Protein AF-A0A858X0H5-F1 (afdb_monomer_lite)

Structure (mmCIF, N/CA/C/O backbone):
data_AF-A0A858X0H5-F1
#
_entry.id   AF-A0A858X0H5-F1
#
loop_
_atom_site.group_PDB
_atom_site.id
_atom_site.type_symbol
_atom_site.label_atom_id
_atom_site.label_alt_id
_atom_site.label_comp_id
_atom_site.label_asym_id
_atom_site.label_entity_id
_atom_site.label_seq_id
_atom_site.pdbx_PDB_ins_code
_atom_site.Cartn_x
_atom_site.Cartn_y
_atom_site.Cartn_z
_atom_site.occupancy
_atom_site.B_iso_or_equiv
_atom_site.auth_seq_id
_atom_site.auth_comp_id
_atom_site.auth_asym_id
_atom_site.auth_atom_id
_atom_site.pdbx_PDB_model_num
ATOM 1 N N . MET A 1 1 ? 5.939 14.421 34.812 1.00 44.56 1 MET A N 1
ATOM 2 C CA . MET A 1 1 ? 4.592 14.145 34.265 1.00 44.56 1 MET A CA 1
ATOM 3 C C . MET A 1 1 ? 4.728 13.939 32.764 1.00 44.56 1 MET A C 1
ATOM 5 O O . MET A 1 1 ? 4.935 14.901 32.037 1.00 44.56 1 MET A O 1
ATOM 9 N N . THR A 1 2 ? 4.741 12.692 32.298 1.00 49.41 2 THR A N 1
ATOM 10 C CA . THR A 1 2 ? 4.797 12.363 30.867 1.00 49.41 2 THR A CA 1
ATOM 11 C C . THR A 1 2 ? 3.397 12.542 30.274 1.00 49.41 2 THR A C 1
ATOM 13 O O . THR A 1 2 ? 2.439 11.940 30.752 1.00 49.41 2 THR A O 1
ATOM 16 N N . LYS A 1 3 ? 3.248 13.428 29.279 1.00 48.59 3 LYS A N 1
ATOM 17 C CA . LYS A 1 3 ? 1.975 13.627 28.562 1.00 48.59 3 LYS A CA 1
ATOM 18 C C . LYS A 1 3 ? 1.499 12.281 27.987 1.00 48.59 3 LYS A C 1
ATOM 20 O O . LYS A 1 3 ? 2.327 11.582 27.396 1.00 48.59 3 LYS A O 1
ATOM 25 N N . PRO A 1 4 ? 0.205 11.927 28.098 1.00 51.09 4 PRO A N 1
ATOM 26 C CA . PRO A 1 4 ? -0.318 10.770 27.391 1.00 51.09 4 PRO A CA 1
ATOM 27 C C . PRO A 1 4 ? -0.106 11.006 25.895 1.00 51.09 4 PRO A C 1
ATOM 29 O O . PRO A 1 4 ? -0.540 12.026 25.353 1.00 51.09 4 PRO A O 1
ATOM 32 N N . ARG A 1 5 ? 0.601 10.091 25.223 1.00 59.44 5 ARG A N 1
ATOM 33 C CA . ARG A 1 5 ? 0.596 10.047 23.761 1.00 59.44 5 ARG A CA 1
ATOM 34 C C . ARG A 1 5 ? -0.840 9.728 23.369 1.00 59.44 5 ARG A C 1
ATOM 36 O O . ARG A 1 5 ? -1.284 8.605 23.578 1.00 59.44 5 ARG A O 1
ATOM 43 N N . HIS A 1 6 ? -1.569 10.724 22.873 1.00 55.56 6 HIS A N 1
ATOM 44 C CA . HIS A 1 6 ? -2.857 10.504 22.231 1.00 55.56 6 HIS A CA 1
ATOM 45 C C . HIS A 1 6 ? -2.611 9.542 21.070 1.00 55.56 6 HIS A C 1
ATOM 47 O O . HIS A 1 6 ? -2.070 9.933 20.037 1.00 55.56 6 HIS A O 1
ATOM 53 N N . SER A 1 7 ? -2.934 8.265 21.263 1.00 55.62 7 SER A N 1
ATOM 54 C CA . SER A 1 7 ? -3.077 7.357 20.138 1.00 55.62 7 SER A CA 1
ATOM 55 C C . SER A 1 7 ? -4.210 7.921 19.281 1.00 55.62 7 SER A C 1
ATOM 57 O O . SER A 1 7 ? -5.274 8.216 19.838 1.00 55.62 7 SER A O 1
ATOM 59 N N . PRO A 1 8 ? -3.989 8.154 17.977 1.00 61.75 8 PRO A N 1
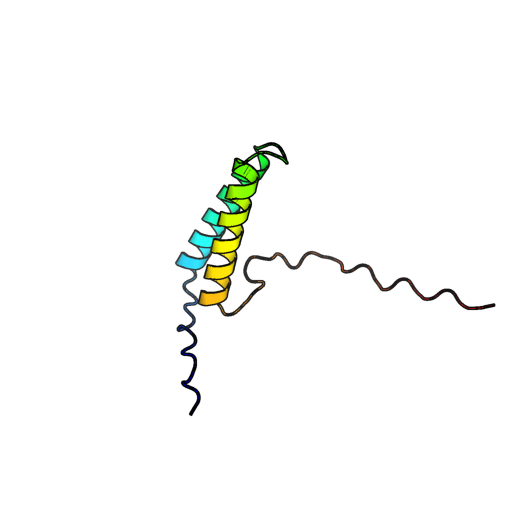ATOM 60 C CA . PRO A 1 8 ? -5.063 8.600 17.108 1.00 61.75 8 PRO A CA 1
ATOM 61 C C . PRO A 1 8 ? -6.234 7.610 17.211 1.00 61.75 8 PRO A C 1
ATOM 63 O O . PRO A 1 8 ? -6.001 6.410 17.410 1.00 61.75 8 PRO A O 1
ATOM 66 N N . PRO A 1 9 ? -7.485 8.097 17.152 1.00 62.91 9 PRO A N 1
ATOM 67 C CA . PRO A 1 9 ? -8.645 7.221 17.168 1.00 62.91 9 PRO A CA 1
ATOM 68 C C . PRO A 1 9 ? -8.506 6.205 16.035 1.00 62.91 9 PRO A C 1
ATOM 70 O O . PRO A 1 9 ? -8.214 6.575 14.898 1.00 62.91 9 PRO A O 1
ATOM 73 N N . ARG A 1 10 ? -8.678 4.922 16.362 1.00 69.56 10 ARG A N 1
ATOM 74 C CA . ARG A 1 10 ? -8.687 3.861 15.356 1.00 69.56 10 ARG A CA 1
ATOM 75 C C . ARG A 1 10 ? -9.943 4.030 14.517 1.00 69.56 10 ARG A C 1
ATOM 77 O O . ARG A 1 10 ? -11.050 3.995 15.051 1.00 69.56 10 ARG A O 1
ATOM 84 N N . ILE A 1 11 ? -9.754 4.255 13.226 1.00 70.75 11 ILE A N 1
ATOM 85 C CA . ILE A 1 11 ? -10.835 4.393 12.259 1.00 70.75 11 ILE A CA 1
ATOM 86 C C . ILE A 1 11 ? -10.776 3.1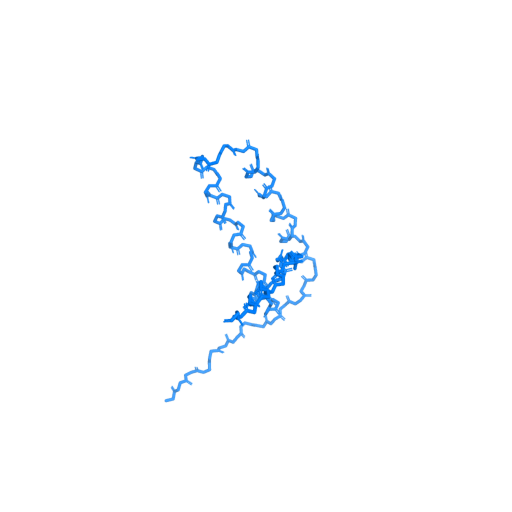41 11.393 1.00 70.75 11 ILE A C 1
ATOM 88 O O . ILE A 1 11 ? -9.958 3.033 10.483 1.00 70.75 11 ILE A O 1
ATOM 92 N N . GLU A 1 12 ? -11.649 2.182 11.692 1.00 69.62 12 GLU A N 1
ATOM 93 C CA . GLU A 1 12 ? -11.862 0.987 10.867 1.00 69.62 12 GLU A CA 1
ATOM 94 C C . GLU A 1 12 ? -12.846 1.291 9.729 1.00 69.62 12 GLU A C 1
ATOM 96 O O . GLU A 1 12 ? -13.829 0.582 9.504 1.00 69.62 12 GLU A O 1
ATOM 101 N N . ASP A 1 13 ? -12.600 2.393 9.019 1.00 84.25 13 ASP A N 1
ATOM 102 C CA . ASP A 1 13 ? -13.361 2.738 7.828 1.00 84.25 13 ASP A CA 1
ATOM 103 C C . ASP A 1 13 ? -12.958 1.781 6.702 1.00 84.25 13 ASP A C 1
ATOM 105 O O . ASP A 1 13 ? -11.881 1.874 6.106 1.00 84.25 13 ASP A O 1
ATOM 109 N N . LYS A 1 14 ? -13.836 0.812 6.442 1.00 87.00 14 LYS A N 1
ATOM 110 C CA . LYS A 1 14 ? -13.623 -0.224 5.431 1.00 87.00 14 LYS A CA 1
ATOM 111 C C . LYS A 1 14 ? -13.494 0.358 4.027 1.00 87.00 14 LYS A C 1
ATOM 113 O O . LYS A 1 14 ? -12.749 -0.200 3.228 1.00 87.00 14 LYS A O 1
ATOM 118 N N . GLU A 1 15 ? -14.195 1.449 3.725 1.00 90.56 15 GLU A N 1
ATOM 119 C CA . GLU A 1 15 ? -14.119 2.094 2.415 1.00 90.56 15 GLU A CA 1
ATOM 120 C C . GLU A 1 15 ? -12.751 2.751 2.230 1.00 90.56 15 GLU A C 1
ATOM 122 O O . GLU A 1 15 ? -12.082 2.526 1.219 1.00 90.56 15 GLU A O 1
ATOM 127 N N . LEU A 1 16 ? -12.278 3.470 3.250 1.00 90.31 16 LEU A N 1
ATOM 128 C CA . LEU A 1 16 ? -10.939 4.053 3.250 1.00 90.31 16 LEU A CA 1
ATOM 129 C C . LEU A 1 16 ? -9.845 2.983 3.122 1.00 90.31 16 LEU A C 1
ATOM 131 O O . LEU A 1 16 ? -8.921 3.131 2.321 1.00 90.31 16 LEU A O 1
ATOM 135 N N . LEU A 1 17 ? -9.940 1.892 3.884 1.00 92.19 17 LEU A N 1
ATOM 136 C CA . LEU A 1 17 ? -8.952 0.807 3.850 1.00 92.19 17 LEU A CA 1
ATOM 137 C C . LEU A 1 17 ? -8.932 0.087 2.494 1.00 92.19 17 LEU A C 1
ATOM 139 O O . LEU A 1 17 ? -7.865 -0.309 2.019 1.00 92.19 17 LEU A O 1
ATOM 143 N N . GLU A 1 18 ? -10.082 -0.024 1.832 1.00 93.62 18 GLU A N 1
ATOM 144 C CA . GLU A 1 18 ? -10.185 -0.556 0.474 1.00 93.62 18 GLU A CA 1
ATOM 145 C C . GLU A 1 18 ? -9.576 0.397 -0.569 1.00 93.62 18 GLU A C 1
ATOM 147 O O . GLU A 1 18 ? -8.876 -0.043 -1.484 1.00 93.62 18 GLU A O 1
ATOM 152 N N . LEU A 1 19 ? -9.772 1.712 -0.421 1.00 95.62 19 LEU A N 1
ATOM 153 C CA . LEU A 1 19 ? -9.112 2.715 -1.265 1.00 95.62 19 LEU A CA 1
ATOM 154 C C . LEU A 1 19 ? -7.586 2.667 -1.110 1.00 95.62 19 LEU A C 1
ATOM 156 O O . LEU A 1 19 ? -6.863 2.691 -2.109 1.00 95.62 19 LEU A O 1
ATOM 1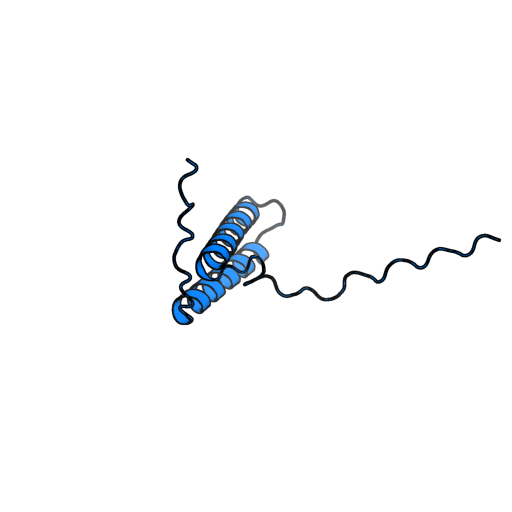60 N N . LEU A 1 20 ? -7.091 2.529 0.122 1.00 94.94 20 LEU A N 1
ATOM 161 C CA . LEU A 1 20 ? -5.662 2.371 0.402 1.00 94.94 20 LEU A CA 1
ATOM 162 C C . LEU A 1 20 ? -5.097 1.082 -0.208 1.00 94.94 20 LEU A C 1
ATOM 164 O O . LEU A 1 20 ? -4.027 1.120 -0.817 1.00 94.94 20 LEU A O 1
ATOM 168 N N . ARG A 1 21 ? -5.832 -0.036 -0.128 1.00 94.88 21 ARG A N 1
ATOM 169 C CA . ARG A 1 21 ? -5.456 -1.300 -0.783 1.00 94.88 21 ARG A CA 1
ATOM 170 C C . ARG A 1 21 ? -5.311 -1.124 -2.294 1.00 94.88 21 ARG A C 1
ATOM 172 O O . ARG A 1 21 ? -4.275 -1.468 -2.856 1.00 94.88 21 ARG A O 1
ATOM 179 N N . LYS A 1 22 ? -6.310 -0.523 -2.948 1.00 96.56 22 LYS A N 1
ATOM 180 C CA . LYS A 1 22 ? -6.285 -0.262 -4.398 1.00 96.56 22 LYS A CA 1
ATOM 181 C C . LYS A 1 22 ? -5.115 0.636 -4.800 1.00 96.56 22 LYS A C 1
ATOM 183 O O . LYS A 1 22 ? -4.441 0.354 -5.791 1.00 96.56 22 LYS A O 1
ATOM 188 N N . ALA A 1 23 ? -4.849 1.690 -4.027 1.00 96.81 23 ALA A N 1
ATOM 189 C CA . ALA A 1 23 ? -3.710 2.573 -4.259 1.00 96.81 23 ALA A CA 1
ATOM 190 C C . ALA A 1 23 ? -2.381 1.808 -4.152 1.00 96.81 23 ALA A C 1
ATOM 192 O O . ALA A 1 23 ? -1.539 1.899 -5.048 1.00 96.81 23 ALA A O 1
ATOM 193 N N . ARG A 1 24 ? -2.217 0.999 -3.099 1.00 96.25 24 ARG A N 1
ATOM 194 C CA . ARG 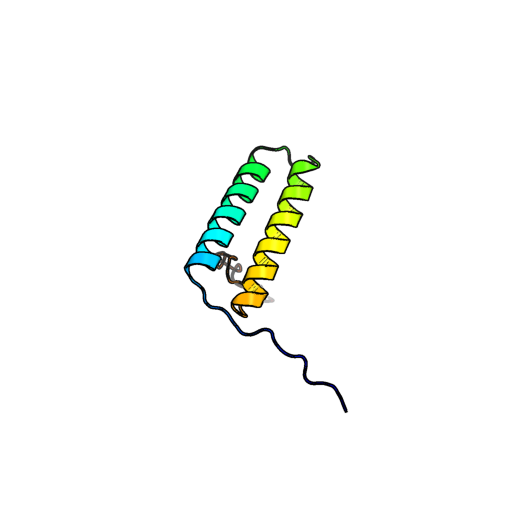A 1 24 ? -1.034 0.160 -2.879 1.00 96.25 24 ARG A CA 1
ATOM 195 C C . ARG A 1 24 ? -0.788 -0.795 -4.043 1.00 96.25 24 ARG A C 1
ATOM 197 O O . ARG A 1 24 ? 0.320 -0.834 -4.578 1.00 96.25 24 ARG A O 1
ATOM 204 N N . ASP A 1 25 ? -1.815 -1.526 -4.462 1.00 95.88 25 ASP A N 1
ATOM 205 C CA . ASP A 1 25 ? -1.717 -2.506 -5.546 1.00 95.88 25 ASP A CA 1
ATOM 206 C C . ASP A 1 25 ? -1.368 -1.837 -6.884 1.00 95.88 25 ASP A C 1
ATOM 208 O O . ASP A 1 25 ? -0.528 -2.340 -7.638 1.00 95.88 25 ASP A O 1
ATOM 212 N N . GLY A 1 26 ? -1.935 -0.655 -7.154 1.00 96.56 26 GLY A N 1
ATOM 213 C CA . GLY A 1 26 ? -1.583 0.160 -8.317 1.00 96.56 26 GLY A CA 1
ATOM 214 C C . GLY A 1 26 ? -0.104 0.557 -8.340 1.00 96.56 26 GLY A C 1
ATOM 215 O O . GLY A 1 26 ? 0.559 0.426 -9.371 1.00 96.56 26 GLY A O 1
ATOM 216 N N . VAL A 1 27 ? 0.442 0.977 -7.196 1.00 95.94 27 VAL A N 1
ATOM 217 C CA . VAL A 1 27 ? 1.856 1.370 -7.072 1.00 95.94 27 VAL A CA 1
ATOM 218 C C . VAL A 1 27 ? 2.792 0.163 -7.181 1.00 95.94 27 VAL A C 1
ATOM 220 O O . VAL A 1 27 ? 3.839 0.261 -7.821 1.00 95.94 27 VAL A O 1
ATOM 223 N N . ILE A 1 28 ? 2.423 -0.994 -6.622 1.00 94.31 28 ILE A N 1
ATOM 224 C CA . ILE A 1 28 ? 3.191 -2.242 -6.779 1.00 94.31 28 ILE A CA 1
ATOM 225 C C . ILE A 1 28 ? 3.238 -2.658 -8.249 1.00 94.31 28 ILE A C 1
ATOM 227 O O . ILE A 1 28 ? 4.312 -2.977 -8.764 1.00 94.31 28 ILE 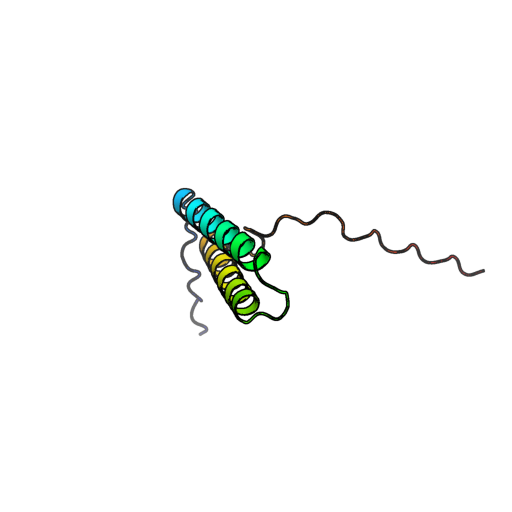A O 1
ATOM 231 N N . LYS A 1 29 ? 2.097 -2.606 -8.945 1.00 95.31 29 LYS A N 1
ATOM 232 C CA . LYS A 1 29 ? 2.029 -2.903 -10.378 1.00 95.31 29 LYS A CA 1
ATOM 233 C C . LYS A 1 29 ? 2.909 -1.949 -11.185 1.00 95.31 29 LYS A C 1
ATOM 235 O O . LYS A 1 29 ? 3.704 -2.415 -11.994 1.00 95.31 29 LYS A O 1
ATOM 240 N N . PHE A 1 30 ? 2.820 -0.644 -10.920 1.00 94.38 30 PHE A N 1
ATOM 241 C CA . PHE A 1 30 ? 3.690 0.368 -11.526 1.00 94.38 30 PHE A CA 1
ATOM 242 C C . PHE A 1 30 ? 5.176 0.061 -11.277 1.00 94.38 30 PHE A C 1
ATOM 244 O O . PHE A 1 30 ? 5.964 0.008 -12.216 1.00 94.38 30 PHE A O 1
ATOM 251 N N . SER A 1 31 ? 5.554 -0.239 -10.032 1.00 93.56 31 SER A N 1
ATOM 252 C CA . SER A 1 31 ? 6.921 -0.618 -9.649 1.00 93.56 31 SER A CA 1
ATOM 253 C C . SER A 1 31 ? 7.444 -1.823 -10.442 1.00 93.56 31 SER A C 1
ATOM 255 O O . SER A 1 31 ? 8.590 -1.820 -10.891 1.00 93.56 31 SER A O 1
ATOM 257 N N . GLY A 1 32 ? 6.593 -2.834 -10.660 1.00 91.94 32 GLY A N 1
ATOM 258 C CA . GLY A 1 32 ? 6.915 -4.040 -11.427 1.00 91.94 32 GLY A CA 1
ATOM 259 C C . GLY A 1 32 ? 7.121 -3.813 -12.929 1.00 91.94 32 GLY A C 1
ATOM 260 O O . GLY A 1 32 ? 7.750 -4.642 -13.580 1.00 91.94 32 GLY A O 1
ATOM 261 N N . MET A 1 33 ? 6.642 -2.693 -13.480 1.00 94.00 33 MET A N 1
ATOM 262 C CA . MET A 1 33 ? 6.859 -2.315 -14.883 1.00 94.00 33 MET A CA 1
ATOM 263 C C . MET A 1 33 ? 8.226 -1.659 -15.123 1.00 94.00 33 MET A C 1
ATOM 265 O O . MET A 1 33 ? 8.622 -1.464 -16.272 1.00 94.00 33 MET A O 1
ATOM 269 N N . HIS A 1 34 ? 8.959 -1.315 -14.061 1.00 91.00 34 HIS A N 1
ATOM 270 C CA . HIS A 1 34 ? 10.238 -0.623 -14.155 1.00 91.00 34 HIS A CA 1
ATOM 271 C C . HIS A 1 34 ? 11.413 -1.490 -13.699 1.00 91.00 34 HIS A C 1
ATOM 273 O O . HIS A 1 34 ? 11.313 -2.341 -12.815 1.00 91.00 34 HIS A O 1
ATOM 279 N N . GLY A 1 35 ? 12.582 -1.234 -14.294 1.00 86.06 35 GLY A N 1
ATOM 280 C CA . GLY A 1 35 ? 13.807 -1.956 -13.970 1.00 86.06 35 GLY A CA 1
ATOM 281 C C . GLY A 1 35 ? 14.230 -1.796 -12.500 1.00 86.06 35 GLY A C 1
ATOM 282 O O . GLY A 1 35 ? 13.953 -0.764 -11.872 1.00 86.06 35 GLY A O 1
ATOM 283 N N . PRO A 1 36 ? 14.969 -2.776 -11.947 1.00 82.19 36 PRO A N 1
ATOM 284 C CA . PRO A 1 36 ? 15.281 -2.860 -10.522 1.00 82.19 36 PRO A CA 1
ATOM 285 C C . PRO A 1 36 ? 16.106 -1.694 -9.968 1.00 82.19 36 PRO A C 1
ATOM 287 O O . PRO A 1 36 ? 16.076 -1.471 -8.762 1.00 82.19 36 PRO A O 1
ATOM 290 N N . ARG A 1 37 ? 16.819 -0.964 -10.833 1.00 86.75 37 ARG A N 1
ATOM 291 C CA . ARG A 1 37 ? 17.662 0.196 -10.495 1.00 86.75 37 ARG A CA 1
ATOM 292 C C . ARG A 1 37 ? 17.057 1.535 -10.931 1.00 86.75 37 ARG A C 1
ATOM 294 O O . ARG A 1 37 ? 17.749 2.546 -10.932 1.00 86.75 37 ARG A O 1
ATOM 301 N N . SER A 1 38 ? 15.792 1.549 -11.348 1.00 90.69 38 SER A N 1
ATOM 302 C CA . SER A 1 38 ? 15.125 2.791 -11.739 1.00 90.69 38 SER A CA 1
ATOM 303 C C . SER A 1 38 ? 14.763 3.635 -10.513 1.00 90.69 38 SER A C 1
ATOM 305 O O . SER A 1 38 ? 14.329 3.106 -9.486 1.00 90.69 38 SER A O 1
ATOM 307 N N . GLY A 1 39 ? 14.878 4.961 -10.640 1.00 92.19 39 GLY A N 1
ATOM 308 C CA . GLY A 1 39 ? 14.390 5.896 -9.620 1.00 92.19 39 GLY A CA 1
ATOM 309 C C . GLY A 1 39 ? 12.890 5.728 -9.351 1.00 92.19 39 GLY A C 1
ATOM 310 O O . GLY A 1 39 ? 12.461 5.805 -8.204 1.00 92.19 39 GLY A O 1
ATOM 311 N N . TYR A 1 40 ? 12.109 5.373 -10.378 1.00 92.44 40 TYR A N 1
ATOM 312 C CA . TYR A 1 40 ? 10.679 5.081 -10.251 1.00 92.44 40 TYR A CA 1
ATOM 313 C C . TYR A 1 40 ? 10.384 3.918 -9.307 1.00 92.44 40 TYR A C 1
ATOM 315 O O . TYR A 1 40 ? 9.461 4.012 -8.503 1.00 92.44 40 TYR A O 1
ATOM 323 N N . ARG A 1 41 ? 11.186 2.847 -9.341 1.00 91.12 41 ARG A N 1
ATOM 324 C CA . ARG A 1 41 ? 11.021 1.716 -8.421 1.00 91.12 41 ARG A CA 1
ATOM 325 C C . ARG A 1 41 ? 11.292 2.119 -6.972 1.00 91.12 41 ARG A C 1
ATOM 327 O O . ARG A 1 41 ? 10.553 1.714 -6.077 1.00 91.12 41 ARG A O 1
ATOM 334 N N . ALA A 1 42 ? 12.320 2.939 -6.741 1.00 91.44 42 ALA A N 1
ATOM 335 C CA . ALA A 1 42 ? 12.627 3.465 -5.412 1.00 91.44 42 ALA A CA 1
ATOM 336 C C . ALA A 1 42 ? 11.502 4.378 -4.891 1.00 91.44 42 ALA A C 1
ATOM 338 O O . ALA A 1 42 ? 11.048 4.213 -3.759 1.00 91.44 42 ALA A O 1
ATOM 339 N N . MET A 1 43 ? 10.997 5.281 -5.738 1.00 95.25 43 MET A N 1
ATOM 340 C CA . MET A 1 43 ? 9.859 6.144 -5.409 1.00 95.25 43 MET A CA 1
ATOM 341 C C . MET A 1 43 ? 8.593 5.333 -5.115 1.00 95.25 43 MET A C 1
ATOM 343 O O . MET A 1 43 ? 7.926 5.583 -4.115 1.00 95.25 43 MET A O 1
ATOM 347 N N . ALA A 1 44 ? 8.289 4.324 -5.932 1.00 95.00 44 ALA A N 1
ATOM 348 C CA . ALA A 1 44 ? 7.148 3.441 -5.716 1.00 95.00 44 ALA A CA 1
ATOM 349 C C . ALA A 1 44 ? 7.247 2.697 -4.373 1.00 95.00 44 ALA A C 1
ATOM 351 O O . ALA A 1 44 ? 6.259 2.599 -3.651 1.00 95.00 44 ALA A O 1
ATOM 352 N N . GLY A 1 45 ? 8.445 2.240 -3.990 1.00 93.38 45 GLY A N 1
ATOM 353 C CA . GLY A 1 45 ? 8.685 1.644 -2.672 1.00 93.38 45 GLY A CA 1
ATOM 354 C C . GLY A 1 45 ? 8.412 2.608 -1.511 1.00 93.38 45 GLY A C 1
ATOM 355 O O . GLY A 1 45 ? 7.793 2.215 -0.525 1.00 93.38 45 GLY A O 1
ATOM 356 N N . ALA A 1 46 ? 8.812 3.877 -1.639 1.00 95.62 46 ALA A N 1
ATOM 357 C CA . ALA A 1 46 ? 8.518 4.899 -0.632 1.00 95.62 46 ALA A CA 1
ATOM 358 C C . ALA A 1 46 ? 7.009 5.172 -0.503 1.00 95.62 46 ALA A C 1
ATOM 360 O O . ALA A 1 46 ? 6.496 5.281 0.608 1.00 95.62 46 ALA A O 1
ATOM 361 N N . VAL A 1 47 ? 6.284 5.221 -1.625 1.00 96.50 47 VAL A N 1
ATOM 362 C CA . VAL A 1 47 ? 4.823 5.402 -1.624 1.00 96.50 47 VAL A CA 1
ATOM 363 C C . VAL A 1 47 ? 4.116 4.213 -0.968 1.00 96.50 47 VAL A C 1
ATOM 365 O O . VAL A 1 47 ? 3.259 4.427 -0.116 1.00 96.50 47 VAL A O 1
ATOM 368 N N . VAL A 1 48 ? 4.500 2.973 -1.299 1.00 95.69 48 VAL A N 1
ATOM 369 C CA . VAL A 1 48 ? 3.948 1.765 -0.651 1.00 95.69 48 VAL A CA 1
ATOM 370 C C . VAL A 1 48 ? 4.168 1.809 0.859 1.00 95.69 48 VAL A C 1
ATOM 372 O O . VAL A 1 48 ? 3.225 1.593 1.613 1.00 95.69 48 VAL A O 1
ATOM 375 N N . LYS A 1 49 ? 5.377 2.174 1.306 1.00 94.81 49 LYS A N 1
ATOM 376 C CA . LYS A 1 49 ? 5.691 2.293 2.735 1.00 94.81 49 LYS A CA 1
ATOM 377 C C . LYS A 1 49 ? 4.777 3.296 3.450 1.00 94.81 49 LYS A C 1
ATOM 379 O O . LYS A 1 49 ? 4.293 2.996 4.535 1.00 94.81 49 LYS A O 1
ATOM 384 N N . ASN A 1 50 ? 4.515 4.453 2.842 1.00 95.69 50 ASN A N 1
ATOM 385 C CA . ASN A 1 50 ? 3.629 5.464 3.428 1.00 95.69 50 ASN A CA 1
ATOM 386 C C . ASN A 1 50 ? 2.169 4.986 3.504 1.00 95.69 50 ASN A C 1
ATOM 388 O O . ASN A 1 50 ? 1.471 5.304 4.464 1.00 95.69 50 ASN A O 1
ATOM 392 N N . ILE A 1 51 ? 1.704 4.220 2.511 1.00 95.44 51 ILE A N 1
ATOM 393 C CA . ILE A 1 51 ? 0.361 3.622 2.535 1.00 95.44 51 ILE A CA 1
ATOM 394 C C . ILE A 1 51 ? 0.253 2.594 3.669 1.00 95.44 51 ILE A C 1
ATOM 396 O O . ILE A 1 51 ? -0.728 2.608 4.414 1.00 95.44 51 ILE A O 1
ATOM 400 N N . ASP A 1 52 ? 1.265 1.739 3.827 1.00 93.94 52 ASP A N 1
ATOM 401 C CA . ASP A 1 52 ? 1.310 0.731 4.889 1.00 93.94 52 ASP A CA 1
ATOM 402 C C . ASP A 1 52 ? 1.355 1.389 6.287 1.00 93.94 52 ASP A C 1
ATOM 404 O O . ASP A 1 52 ? 0.633 0.968 7.190 1.00 93.94 52 ASP A O 1
ATOM 408 N N . GLU A 1 53 ? 2.128 2.469 6.458 1.00 92.81 53 GLU A N 1
ATOM 409 C CA . GLU A 1 53 ? 2.189 3.241 7.710 1.00 92.81 53 GLU A CA 1
ATOM 410 C C . GLU A 1 53 ? 0.850 3.915 8.042 1.00 92.81 53 GLU A C 1
ATOM 412 O O . GLU A 1 53 ? 0.389 3.859 9.184 1.00 92.81 53 GLU A O 1
ATOM 417 N N . LEU A 1 54 ? 0.173 4.495 7.046 1.00 91.75 54 LEU A N 1
ATOM 418 C CA . LEU A 1 54 ? -1.156 5.068 7.242 1.00 91.75 54 LEU A CA 1
ATOM 419 C C . LEU A 1 54 ? -2.170 3.997 7.668 1.00 91.75 54 LEU A C 1
ATOM 421 O O . LEU A 1 54 ? -2.929 4.212 8.612 1.00 91.75 54 LEU A O 1
ATOM 425 N N . ALA A 1 55 ? -2.158 2.824 7.033 1.00 91.56 55 ALA A N 1
ATOM 426 C CA . ALA A 1 55 ? -3.029 1.722 7.431 1.00 91.56 55 ALA A CA 1
ATOM 427 C C . ALA A 1 55 ? -2.728 1.220 8.847 1.00 91.56 55 ALA A C 1
ATOM 429 O O . ALA A 1 55 ? -3.663 0.966 9.609 1.00 91.56 55 ALA A O 1
ATOM 430 N N . GLN A 1 56 ? -1.454 1.147 9.242 1.00 90.50 56 GLN A N 1
ATOM 431 C CA . GLN A 1 56 ? -1.067 0.832 10.617 1.00 90.50 56 GLN A CA 1
ATOM 432 C C . GLN A 1 56 ? -1.608 1.869 11.610 1.00 90.50 56 GLN A C 1
ATOM 434 O O . GLN A 1 56 ? -2.092 1.491 12.674 1.00 90.50 56 GLN A O 1
ATOM 439 N N . ILE A 1 57 ? -1.545 3.164 11.292 1.00 89.44 57 ILE A N 1
ATOM 440 C CA . ILE A 1 57 ? -2.073 4.226 12.162 1.00 89.44 57 ILE A CA 1
ATOM 441 C C . ILE A 1 57 ? -3.594 4.095 12.325 1.00 89.44 57 ILE A C 1
ATOM 443 O O . ILE A 1 57 ? -4.102 4.230 13.438 1.00 89.44 57 ILE A O 1
ATOM 447 N N . LEU A 1 58 ? -4.309 3.807 11.235 1.00 89.88 58 LEU A N 1
ATOM 448 C CA . LEU A 1 58 ? -5.771 3.698 11.229 1.00 89.88 58 LEU A CA 1
ATOM 449 C C . LEU A 1 58 ? -6.276 2.449 11.964 1.00 89.88 58 LEU A C 1
ATOM 451 O O . LEU A 1 58 ? -7.270 2.517 12.685 1.00 89.88 58 LEU A O 1
ATOM 455 N N . THR A 1 59 ? -5.585 1.320 11.803 1.00 89.25 59 THR A N 1
ATOM 456 C CA . THR A 1 59 ? -6.040 -0.002 12.278 1.00 89.25 59 THR A CA 1
ATOM 457 C C . THR A 1 59 ? -5.368 -0.430 13.585 1.00 89.25 59 THR A C 1
ATOM 459 O O . THR A 1 59 ? -5.906 -1.225 14.355 1.00 89.25 59 THR A O 1
ATOM 462 N N . GLY A 1 60 ? -4.177 0.100 13.864 1.00 89.12 60 GLY A N 1
ATOM 463 C CA . GLY A 1 60 ? -3.282 -0.390 14.907 1.00 89.12 60 GLY A CA 1
ATOM 464 C C . GLY A 1 60 ? -2.548 -1.688 14.550 1.00 89.12 60 GLY A C 1
ATOM 465 O O . GLY A 1 60 ? -1.851 -2.215 15.417 1.00 89.12 60 GLY A O 1
ATOM 466 N N . ASP A 1 61 ? -2.687 -2.204 13.323 1.00 88.69 61 ASP A N 1
ATOM 467 C CA . ASP A 1 61 ? -2.052 -3.441 12.863 1.00 88.69 61 ASP A CA 1
ATOM 468 C C . ASP A 1 61 ? -0.872 -3.144 11.909 1.00 88.69 61 ASP A C 1
ATOM 470 O O . ASP A 1 61 ? -1.088 -2.712 10.774 1.00 88.69 61 ASP A O 1
ATOM 474 N N . PRO A 1 62 ? 0.392 -3.389 12.315 1.00 86.69 62 PRO A N 1
ATOM 475 C CA . PRO A 1 62 ? 1.567 -3.189 11.455 1.00 86.69 62 PRO A CA 1
ATOM 476 C C . PRO A 1 62 ? 1.631 -4.166 10.269 1.00 86.69 62 PRO A C 1
ATOM 478 O O . PRO A 1 62 ? 2.434 -3.990 9.350 1.00 86.69 62 PRO A O 1
ATOM 481 N N . ALA A 1 63 ? 0.819 -5.221 10.284 1.00 87.44 63 ALA A N 1
ATOM 482 C CA . ALA A 1 63 ? 0.744 -6.219 9.233 1.00 87.44 63 ALA A CA 1
ATOM 483 C C . ALA A 1 63 ? -0.525 -6.094 8.376 1.00 87.44 63 ALA A C 1
ATOM 485 O O . ALA A 1 63 ? -0.774 -6.983 7.569 1.00 87.44 63 ALA A O 1
ATOM 486 N N . TYR A 1 64 ? -1.284 -4.994 8.478 1.00 88.50 64 TYR A N 1
ATOM 487 C CA . TYR A 1 64 ? -2.604 -4.876 7.845 1.00 88.50 64 TYR A CA 1
ATOM 488 C C . TYR A 1 64 ? -2.619 -5.218 6.339 1.00 88.50 64 TYR A C 1
ATOM 490 O O . TYR A 1 64 ? -3.488 -5.952 5.863 1.00 88.50 64 TYR A O 1
ATOM 498 N N . PHE A 1 65 ? -1.629 -4.730 5.580 1.00 87.81 65 PHE A N 1
ATOM 499 C CA . PHE A 1 65 ? -1.442 -5.072 4.160 1.00 87.81 65 PHE A CA 1
ATOM 500 C C . PHE A 1 65 ? -0.325 -6.081 3.895 1.00 87.81 65 PHE A C 1
ATOM 502 O O . PHE A 1 65 ? -0.151 -6.533 2.758 1.00 87.81 65 PHE A O 1
ATOM 509 N N . HIS A 1 66 ? 0.432 -6.457 4.922 1.00 82.12 66 HIS A N 1
ATOM 510 C CA . HIS A 1 66 ? 1.376 -7.548 4.799 1.00 82.12 66 HIS A CA 1
ATOM 511 C C . HIS A 1 66 ? 0.565 -8.843 4.733 1.00 82.12 66 HIS A C 1
ATOM 513 O O . HIS A 1 66 ? 0.034 -9.319 5.734 1.00 82.12 66 HIS A O 1
ATOM 519 N N . LEU A 1 67 ? 0.471 -9.437 3.538 1.00 60.00 67 LEU A N 1
ATOM 520 C CA . LEU A 1 67 ? 0.126 -10.852 3.430 1.00 60.00 67 LEU A CA 1
ATOM 521 C C . LEU A 1 67 ? 1.015 -11.576 4.442 1.00 60.00 67 LEU A C 1
ATOM 523 O O . LEU A 1 67 ? 2.235 -11.415 4.382 1.00 60.00 67 LEU A O 1
ATOM 527 N N . LYS A 1 68 ? 0.420 -12.323 5.382 1.00 46.78 68 LYS A N 1
ATOM 528 C CA . LYS A 1 68 ? 1.144 -13.327 6.167 1.00 46.78 68 LYS A CA 1
ATOM 529 C C . LYS A 1 68 ? 1.827 -14.238 5.152 1.00 46.78 68 LYS A C 1
ATOM 531 O O . LYS A 1 68 ? 1.216 -15.164 4.628 1.00 46.78 68 LYS A O 1
ATOM 536 N N . GLY A 1 69 ? 3.060 -13.894 4.797 1.00 40.81 69 GLY A N 1
ATOM 537 C CA . GLY A 1 69 ? 3.877 -14.660 3.887 1.00 40.81 69 GLY A CA 1
ATOM 538 C C . GLY A 1 69 ? 4.059 -16.015 4.534 1.00 40.81 69 GLY A C 1
ATOM 539 O O . GLY A 1 69 ? 4.558 -16.109 5.656 1.00 40.81 69 GLY A O 1
ATOM 540 N N . HIS A 1 70 ? 3.564 -17.041 3.857 1.00 48.81 70 HIS A N 1
ATOM 541 C CA . HIS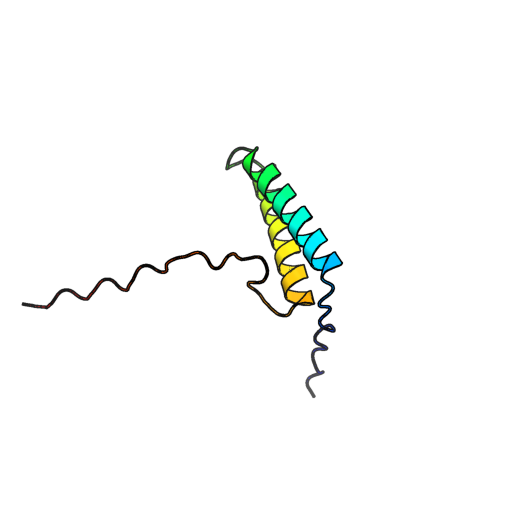 A 1 70 ? 3.790 -18.423 4.220 1.00 48.81 70 HIS A CA 1
ATOM 542 C C . HIS A 1 70 ? 5.278 -18.667 4.521 1.00 48.81 70 HIS A C 1
ATOM 544 O O . HIS A 1 70 ? 6.152 -18.232 3.773 1.00 48.81 70 HIS A O 1
ATOM 550 N N . SER A 1 71 ? 5.509 -19.450 5.576 1.00 42.75 71 SER A N 1
ATOM 551 C CA . SER A 1 71 ? 6.725 -20.232 5.804 1.00 42.75 71 SER A CA 1
ATOM 552 C C . SER A 1 71 ? 7.964 -19.445 6.241 1.00 42.75 71 SER A C 1
ATOM 554 O O . SER A 1 71 ? 8.887 -19.205 5.467 1.00 42.75 71 SER A O 1
ATOM 556 N N . ALA A 1 72 ? 8.072 -19.197 7.550 1.00 48.19 72 ALA A N 1
ATOM 557 C CA . ALA A 1 72 ? 9.384 -19.359 8.170 1.00 48.19 72 ALA A CA 1
ATOM 558 C C . ALA A 1 72 ? 9.833 -20.812 7.894 1.00 48.19 72 ALA A C 1
ATOM 560 O O . ALA A 1 72 ? 9.045 -21.728 8.157 1.00 48.19 72 ALA A O 1
ATOM 561 N N . PRO A 1 73 ? 11.024 -21.061 7.320 1.00 54.12 73 PRO A N 1
ATOM 562 C CA . PRO A 1 73 ? 11.519 -22.424 7.200 1.00 54.12 73 PRO A CA 1
ATOM 563 C C . PRO A 1 73 ? 11.605 -23.031 8.612 1.00 54.12 73 PRO A C 1
ATOM 565 O O . PRO A 1 73 ? 12.008 -22.323 9.542 1.00 54.12 73 PRO A O 1
ATOM 568 N N . PRO A 1 74 ? 11.201 -24.301 8.813 1.00 58.28 74 PRO A N 1
ATOM 569 C CA . PRO A 1 74 ? 11.367 -24.951 10.105 1.00 58.28 74 PRO A CA 1
ATOM 570 C C . PRO A 1 74 ? 12.847 -24.880 10.514 1.00 58.28 74 PRO A C 1
ATOM 572 O O . PRO A 1 74 ? 13.716 -24.964 9.638 1.00 58.28 74 PRO A O 1
ATOM 575 N N . PRO A 1 75 ? 13.155 -24.705 11.813 1.00 61.81 75 PRO A N 1
ATOM 576 C CA . PRO A 1 75 ? 14.532 -24.669 12.281 1.00 61.81 75 PRO A CA 1
ATOM 577 C C . PRO A 1 75 ? 15.255 -25.914 11.771 1.00 61.81 75 PRO A C 1
ATOM 579 O O . PRO A 1 75 ? 14.776 -27.030 11.985 1.00 61.81 75 PRO A O 1
ATOM 582 N N . LEU A 1 76 ? 16.374 -25.719 11.067 1.00 63.25 76 LEU A N 1
ATOM 583 C CA . LEU A 1 76 ? 17.266 -26.804 10.668 1.00 63.25 76 LEU A CA 1
ATOM 584 C C . LEU A 1 76 ? 17.581 -27.618 11.923 1.00 63.25 76 LEU A C 1
ATOM 586 O O . LEU A 1 76 ? 18.248 -27.128 12.833 1.00 63.25 76 LEU A O 1
ATOM 590 N N . HIS A 1 77 ? 17.030 -28.830 11.979 1.00 59.72 77 HIS A N 1
ATOM 591 C CA . HIS A 1 77 ? 17.248 -29.781 13.055 1.00 59.72 77 HIS A CA 1
ATOM 592 C C . HIS A 1 77 ? 18.759 -29.928 13.257 1.00 59.72 77 HIS A C 1
ATOM 594 O O . HIS A 1 77 ? 19.497 -30.257 12.324 1.00 59.72 77 HIS A O 1
ATOM 600 N N . SER A 1 78 ? 19.210 -29.618 14.468 1.00 59.22 78 SER A N 1
ATOM 601 C CA . SER A 1 78 ? 20.578 -29.788 14.931 1.00 59.22 78 SER A CA 1
ATOM 602 C C . SER A 1 78 ? 21.063 -31.191 14.569 1.00 59.22 78 SER A C 1
ATOM 604 O O . SER A 1 78 ? 20.442 -32.177 14.965 1.00 59.22 78 SER A O 1
ATOM 606 N N . ARG A 1 79 ? 22.159 -31.287 13.805 1.00 62.38 79 ARG A N 1
ATOM 607 C CA . ARG A 1 79 ? 22.833 -32.569 13.556 1.00 62.38 79 ARG A CA 1
ATOM 608 C C . ARG A 1 79 ? 23.122 -33.248 14.904 1.00 62.38 79 ARG A C 1
ATOM 610 O O . ARG A 1 79 ? 23.635 -32.562 15.795 1.00 62.38 79 ARG A O 1
ATOM 617 N N . PRO A 1 80 ? 22.832 -34.550 15.069 1.00 60.25 80 PRO A N 1
ATOM 618 C CA . PRO A 1 80 ? 23.309 -35.278 16.232 1.00 60.25 80 PRO A CA 1
ATOM 619 C C . PRO A 1 80 ? 24.840 -35.254 16.205 1.00 60.25 80 PRO A C 1
ATOM 621 O O . PRO A 1 80 ? 25.454 -35.482 15.162 1.00 60.25 80 PRO A O 1
ATOM 624 N N . LYS A 1 81 ? 25.443 -34.890 17.338 1.00 58.75 81 LYS A N 1
ATOM 625 C CA . LYS A 1 81 ? 26.872 -35.098 17.548 1.00 58.75 81 LYS A CA 1
ATOM 626 C C . LYS A 1 81 ? 27.079 -36.599 17.729 1.00 58.75 81 LYS A C 1
ATOM 628 O O . LYS A 1 81 ? 26.436 -37.179 18.603 1.00 58.75 81 LYS A O 1
ATOM 633 N N . GLU A 1 82 ? 27.899 -37.179 16.861 1.00 65.62 82 GLU A N 1
ATOM 634 C CA . GLU A 1 82 ? 28.546 -38.476 17.093 1.00 65.62 82 GLU A CA 1
ATOM 635 C C . GLU A 1 82 ? 29.471 -38.407 18.314 1.00 65.62 82 GLU A C 1
ATOM 637 O O . GLU A 1 82 ? 30.040 -37.313 18.565 1.00 65.62 82 GLU A O 1
#

pLDDT: mean 79.94, std 17.6, range [40.81, 96.81]

Sequence (82 aa):
MTKPRHSPPRIEDKELLELLRKARDGVIKFSGMHGPRSGYRAMAGAVVKNIDELAQILTGDPAYFHLKGHSAPPPLHSRPKE

Secondary structure (DSSP, 8-state):
-PPP--PPPP---HHHHHHHHHHHHHHHHHHHTS-TT-HHHHHHHHHHHHHHHHHHHHHS-TTSSS---S-PPPP-PPPPP-

Radius of gyration: 18.89 Å; chains: 1; bounding box: 43×53×49 Å

Foldseek 3Di:
DDDPPPLDPQAPPVVVLVVLLVVLVVLVVQLVVDDPPDPSVVVSVVVNVVSLVVNCSNHVDSCSVPDPPDDPDPPPPDDDDD